Protein AF-A0A016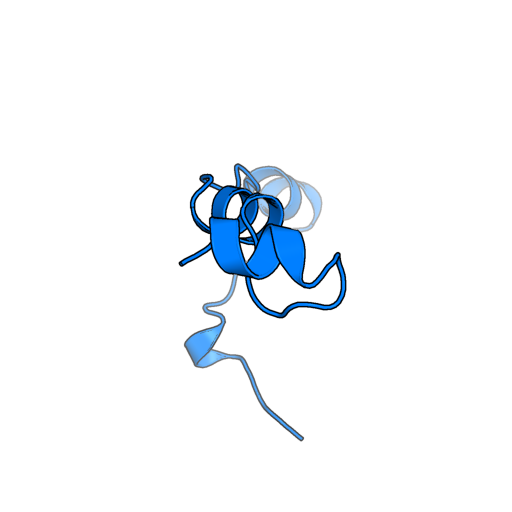ARD5-F1 (afdb_monomer_lite)

Organism: NCBI:txid1339314

Radius of gyration: 16.63 Å; chains: 1; bounding box: 40×30×32 Å

Structure (mmCIF, N/CA/C/O backbone):
data_AF-A0A016ARD5-F1
#
_entry.id   AF-A0A016ARD5-F1
#
loop_
_atom_site.group_PDB
_atom_site.id
_atom_site.type_symbol
_atom_site.label_atom_id
_atom_site.label_alt_id
_atom_site.label_comp_id
_atom_site.label_asym_id
_atom_site.label_entity_id
_atom_site.label_seq_id
_atom_site.pdbx_PDB_ins_code
_atom_site.Cartn_x
_atom_site.Cartn_y
_atom_site.Cartn_z
_atom_site.occupancy
_atom_site.B_iso_or_equiv
_atom_site.auth_seq_id
_atom_site.auth_comp_id
_atom_site.auth_asym_id
_atom_site.auth_atom_id
_atom_site.pdbx_PDB_model_num
ATOM 1 N N . MET A 1 1 ? 19.746 0.803 -8.394 1.00 63.19 1 MET A N 1
ATOM 2 C CA . MET A 1 1 ? 18.973 -0.459 -8.489 1.00 63.19 1 MET A CA 1
ATOM 3 C C . MET A 1 1 ? 17.738 -0.343 -9.380 1.00 63.19 1 MET A C 1
ATOM 5 O O . MET A 1 1 ? 17.661 -1.108 -10.325 1.00 63.19 1 MET A O 1
ATOM 9 N N . ALA A 1 2 ? 16.807 0.594 -9.154 1.00 75.31 2 ALA A N 1
ATOM 10 C CA . ALA A 1 2 ? 15.563 0.672 -9.941 1.00 75.31 2 ALA A CA 1
ATOM 11 C C . ALA A 1 2 ? 15.761 0.963 -11.446 1.00 75.31 2 ALA A C 1
ATOM 13 O O . ALA A 1 2 ? 15.101 0.347 -12.272 1.00 75.31 2 ALA A O 1
ATOM 14 N N . VAL A 1 3 ? 16.748 1.798 -11.793 1.00 79.31 3 VAL A N 1
ATOM 15 C CA . VAL A 1 3 ? 17.105 2.130 -13.188 1.00 79.31 3 VAL A CA 1
ATOM 16 C C . VAL A 1 3 ? 17.578 0.908 -13.984 1.00 79.31 3 VAL A C 1
ATOM 18 O O . VAL A 1 3 ? 17.304 0.789 -15.170 1.00 79.31 3 VAL A O 1
ATOM 21 N N . PHE A 1 4 ? 18.244 -0.049 -13.329 1.00 81.56 4 PHE A N 1
ATOM 22 C CA . PHE A 1 4 ? 18.638 -1.303 -13.980 1.00 81.56 4 PHE A CA 1
ATOM 23 C C . PHE A 1 4 ? 17.414 -2.173 -14.309 1.00 81.56 4 PHE A C 1
ATOM 25 O O . PHE A 1 4 ? 17.374 -2.827 -15.347 1.00 81.56 4 PHE A O 1
ATOM 32 N N . GLY A 1 5 ? 16.392 -2.134 -13.450 1.00 81.56 5 GLY A N 1
ATOM 33 C CA . GLY A 1 5 ? 15.100 -2.770 -13.699 1.00 81.56 5 GLY A CA 1
ATOM 34 C C . GLY A 1 5 ? 14.305 -2.117 -14.830 1.00 81.56 5 GLY A C 1
ATOM 35 O O . GLY A 1 5 ? 13.586 -2.818 -15.534 1.00 81.56 5 GLY A O 1
ATOM 36 N N . ASP A 1 6 ? 14.478 -0.813 -15.073 1.00 85.56 6 ASP A N 1
ATOM 37 C CA . ASP A 1 6 ? 13.850 -0.136 -16.218 1.00 85.56 6 ASP A CA 1
ATOM 38 C C . ASP A 1 6 ? 14.359 -0.703 -17.557 1.00 85.56 6 ASP A C 1
ATOM 40 O O . ASP A 1 6 ? 13.579 -0.873 -18.492 1.00 85.56 6 ASP A O 1
ATOM 44 N N . CYS A 1 7 ? 15.642 -1.082 -17.633 1.00 86.00 7 CYS A N 1
ATOM 45 C CA . CYS A 1 7 ? 16.234 -1.695 -18.829 1.00 86.00 7 CYS A CA 1
ATOM 46 C C . CYS A 1 7 ? 15.735 -3.124 -19.097 1.00 86.00 7 CYS A C 1
ATOM 48 O O . CYS A 1 7 ? 15.761 -3.584 -20.235 1.00 86.00 7 CYS A O 1
ATOM 50 N N . LEU A 1 8 ? 15.296 -3.836 -18.056 1.00 84.19 8 LEU A N 1
ATOM 51 C CA . LEU A 1 8 ? 14.823 -5.221 -18.137 1.00 84.19 8 LEU A CA 1
ATOM 52 C C . LEU A 1 8 ? 13.300 -5.314 -18.417 1.00 84.19 8 LEU A C 1
ATOM 54 O O . LEU A 1 8 ? 12.756 -6.415 -18.514 1.00 84.19 8 LEU A O 1
ATOM 58 N N . GLY A 1 9 ? 12.613 -4.173 -18.576 1.00 78.38 9 GLY A N 1
ATOM 59 C CA . GLY A 1 9 ? 11.203 -4.077 -18.977 1.00 78.38 9 GLY A CA 1
ATOM 60 C C . GLY A 1 9 ? 10.184 -4.114 -17.825 1.00 78.38 9 GLY A C 1
ATOM 61 O O . GLY A 1 9 ? 10.530 -4.168 -16.644 1.00 78.38 9 GLY A O 1
ATOM 62 N N . GLU A 1 10 ? 8.885 -4.078 -18.154 1.00 78.00 10 GLU A N 1
ATOM 63 C CA . GLU A 1 10 ? 7.786 -3.958 -17.169 1.00 78.00 10 GLU A CA 1
ATOM 64 C C . GLU A 1 10 ? 7.588 -5.190 -16.267 1.00 78.00 10 GLU A C 1
ATOM 66 O O . GLU A 1 10 ? 7.093 -5.075 -15.137 1.00 78.00 10 GLU A O 1
ATOM 71 N N . ASN A 1 11 ? 8.018 -6.363 -16.733 1.00 82.69 11 ASN A N 1
ATOM 72 C CA . ASN A 1 11 ? 7.883 -7.632 -16.009 1.00 82.69 11 ASN A CA 1
ATOM 73 C C . ASN A 1 11 ? 8.879 -7.776 -14.851 1.00 82.69 11 ASN A C 1
ATOM 75 O O . ASN A 1 11 ? 8.829 -8.740 -14.091 1.00 82.69 11 ASN A O 1
ATOM 79 N N . THR A 1 12 ? 9.779 -6.813 -14.684 1.00 87.44 12 THR A N 1
ATOM 80 C CA . THR A 1 12 ? 10.794 -6.840 -13.635 1.00 87.44 12 THR A CA 1
ATOM 81 C C . THR A 1 12 ? 10.167 -6.582 -12.271 1.00 87.44 12 THR A C 1
ATOM 83 O O . THR A 1 12 ? 9.336 -5.680 -12.142 1.00 87.44 12 THR A O 1
ATOM 86 N N . PRO A 1 13 ? 10.531 -7.332 -11.218 1.00 84.94 13 PRO A N 1
ATOM 87 C CA . PRO A 1 13 ? 9.922 -7.156 -9.899 1.00 84.94 13 PRO A CA 1
ATOM 88 C C . PRO A 1 13 ? 10.068 -5.731 -9.354 1.00 84.94 13 PRO A C 1
ATOM 90 O O . PRO A 1 13 ? 9.142 -5.208 -8.738 1.00 84.94 13 PRO A O 1
ATOM 93 N N . ILE A 1 14 ? 11.201 -5.083 -9.636 1.00 90.88 14 ILE A N 1
ATOM 94 C CA . ILE A 1 14 ? 11.504 -3.714 -9.224 1.00 90.88 14 ILE A CA 1
ATOM 95 C C . ILE A 1 14 ? 12.008 -2.926 -10.425 1.00 90.88 14 ILE A C 1
ATOM 97 O O . ILE A 1 14 ? 12.997 -3.295 -11.048 1.00 90.88 14 ILE A O 1
ATOM 101 N N . ASN A 1 15 ? 11.353 -1.800 -10.676 1.00 93.25 15 ASN A N 1
ATOM 102 C CA . ASN A 1 15 ? 11.767 -0.765 -11.612 1.00 93.25 15 ASN A CA 1
ATOM 103 C C . ASN A 1 15 ? 11.425 0.607 -11.006 1.00 93.25 15 ASN A C 1
ATOM 105 O O . ASN A 1 15 ? 10.853 0.678 -9.909 1.00 93.25 15 ASN A O 1
ATOM 109 N N . SER A 1 16 ? 11.776 1.702 -11.671 1.00 90.62 16 SER A N 1
ATOM 110 C CA . SER A 1 16 ? 11.603 3.051 -11.117 1.00 90.62 16 SER A CA 1
ATOM 111 C C . SER A 1 16 ? 10.135 3.401 -10.871 1.00 90.62 16 SER A C 1
ATOM 113 O O . SER A 1 16 ? 9.809 4.021 -9.857 1.00 90.62 16 SER A O 1
ATOM 115 N N . LEU A 1 17 ? 9.222 2.941 -11.733 1.00 89.12 17 LEU A N 1
ATOM 116 C CA . LEU A 1 17 ? 7.782 3.138 -11.552 1.00 89.12 17 LEU A CA 1
ATOM 117 C C . LEU A 1 17 ? 7.247 2.379 -10.329 1.00 89.12 17 LEU A C 1
ATOM 119 O O . LEU A 1 17 ? 6.494 2.948 -9.537 1.00 89.12 17 LEU A O 1
ATOM 123 N N . LYS A 1 18 ? 7.626 1.106 -10.165 1.00 89.75 18 LYS A N 1
ATOM 124 C CA . LYS A 1 18 ? 7.221 0.267 -9.025 1.00 89.75 18 LYS A CA 1
ATOM 125 C C . LYS A 1 18 ? 7.790 0.814 -7.719 1.00 89.75 18 LYS A C 1
ATOM 127 O O . LYS A 1 18 ? 7.048 0.938 -6.750 1.00 89.75 18 LYS A O 1
ATOM 132 N N . LEU 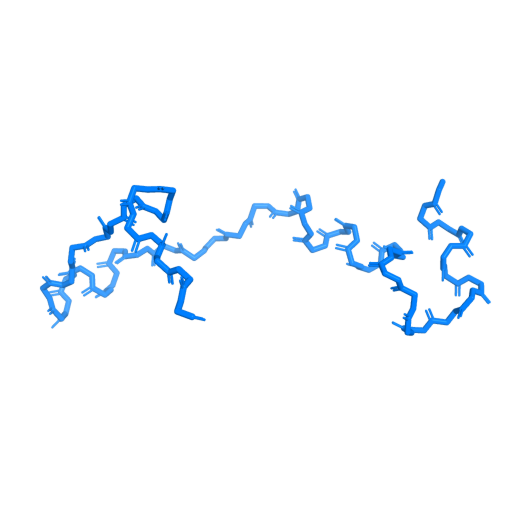A 1 19 ? 9.055 1.238 -7.719 1.00 90.38 19 LEU A N 1
ATOM 133 C CA . LEU A 1 19 ? 9.679 1.870 -6.557 1.00 90.38 19 LEU A CA 1
ATOM 134 C C . LEU A 1 19 ? 8.940 3.150 -6.160 1.00 90.38 19 LEU A C 1
ATOM 136 O O . LEU A 1 19 ? 8.562 3.292 -5.002 1.00 90.38 19 LEU A O 1
ATOM 140 N N . ARG A 1 20 ? 8.651 4.034 -7.126 1.00 89.31 20 ARG A N 1
ATOM 141 C CA . ARG A 1 20 ? 7.892 5.266 -6.874 1.00 89.31 20 ARG A CA 1
ATOM 142 C C . ARG A 1 20 ? 6.532 4.981 -6.245 1.00 89.31 20 ARG A C 1
ATOM 144 O O . ARG A 1 20 ? 6.133 5.716 -5.356 1.00 89.31 20 ARG A O 1
ATOM 151 N N . LYS A 1 21 ? 5.823 3.935 -6.684 1.00 86.94 21 LYS A N 1
ATOM 152 C CA . LYS A 1 21 ? 4.527 3.543 -6.099 1.00 86.94 21 LYS A CA 1
ATOM 153 C C . LYS A 1 21 ? 4.652 3.077 -4.647 1.00 86.94 21 LYS A C 1
ATOM 155 O O . LYS A 1 21 ? 3.796 3.428 -3.849 1.00 86.94 21 LYS A O 1
ATOM 160 N N . ILE A 1 22 ? 5.695 2.312 -4.317 1.00 88.12 22 ILE A N 1
ATOM 161 C CA . ILE A 1 22 ? 5.934 1.801 -2.956 1.00 88.12 22 ILE A CA 1
ATOM 162 C C . ILE A 1 22 ? 6.303 2.937 -1.999 1.00 88.12 22 ILE A C 1
ATOM 164 O O . ILE A 1 22 ? 5.827 2.971 -0.871 1.00 88.12 22 ILE A O 1
ATOM 168 N N . THR A 1 23 ? 7.162 3.861 -2.437 1.00 88.38 23 THR A N 1
ATOM 169 C CA . THR A 1 23 ? 7.645 4.954 -1.579 1.00 88.38 23 THR A CA 1
ATOM 170 C C . THR A 1 23 ? 6.656 6.105 -1.464 1.00 88.38 23 THR A C 1
ATOM 172 O O . THR A 1 23 ? 6.817 6.962 -0.599 1.00 88.38 23 THR A O 1
ATOM 175 N N . HIS A 1 24 ? 5.665 6.182 -2.354 1.00 85.94 24 HIS A N 1
ATOM 176 C CA . HIS A 1 24 ? 4.640 7.205 -2.249 1.00 85.94 24 HIS A CA 1
ATOM 177 C C . HIS A 1 24 ? 3.704 6.868 -1.094 1.00 85.94 24 HIS A C 1
ATOM 179 O O . HIS A 1 24 ? 3.204 5.748 -1.002 1.00 85.94 24 HIS A O 1
ATOM 185 N N . SER A 1 25 ? 3.418 7.858 -0.248 1.00 73.81 25 SER A N 1
ATOM 186 C CA . SER A 1 25 ? 2.335 7.731 0.719 1.00 73.81 25 SER A CA 1
ATOM 187 C C . SER A 1 25 ? 1.046 7.477 -0.057 1.00 73.81 25 SER A C 1
ATOM 189 O O . SER A 1 25 ? 0.613 8.305 -0.868 1.00 73.81 25 SER A O 1
ATOM 191 N N . LEU A 1 26 ? 0.491 6.283 0.119 1.00 65.44 26 LEU A N 1
ATOM 192 C CA . LEU A 1 26 ? -0.804 5.925 -0.420 1.00 65.44 26 LEU A CA 1
ATOM 193 C C . LEU A 1 26 ? -1.840 6.640 0.446 1.00 65.44 26 LEU A C 1
ATOM 195 O O . LEU A 1 26 ? -2.144 6.208 1.553 1.00 65.44 26 LEU A O 1
ATOM 199 N N . THR A 1 27 ? -2.385 7.744 -0.055 1.00 64.62 27 THR A N 1
ATOM 200 C CA . THR A 1 27 ? -3.468 8.524 0.567 1.00 64.62 27 THR A CA 1
ATOM 201 C C . THR A 1 27 ? -4.816 7.793 0.529 1.00 64.62 27 THR A C 1
ATOM 203 O O . THR A 1 27 ? -5.869 8.411 0.373 1.00 64.62 27 THR A O 1
ATOM 206 N N . PHE A 1 28 ? -4.822 6.466 0.667 1.00 69.56 28 PHE A N 1
ATOM 207 C CA . PHE A 1 28 ? -6.061 5.728 0.863 1.00 69.56 28 PHE A CA 1
ATOM 208 C C . PHE A 1 28 ? -6.496 5.903 2.314 1.00 69.56 28 PHE A C 1
ATOM 210 O O . PHE A 1 28 ? -6.109 5.156 3.209 1.00 69.56 28 PHE A O 1
ATOM 217 N N . SER A 1 29 ? -7.282 6.955 2.538 1.00 77.50 29 SER A N 1
ATOM 218 C CA . SER A 1 29 ? -7.990 7.155 3.793 1.00 77.50 29 SER A CA 1
ATOM 219 C C . SER A 1 29 ? -9.132 6.146 3.894 1.00 77.50 29 SER A C 1
ATOM 221 O O . SER A 1 29 ? -10.015 6.084 3.035 1.00 77.50 29 SER A O 1
ATOM 223 N N . ASN A 1 30 ? -9.134 5.383 4.984 1.00 86.12 30 ASN A N 1
ATOM 224 C CA . ASN A 1 30 ? -10.213 4.457 5.311 1.00 86.12 30 ASN A CA 1
ATOM 225 C C . ASN A 1 30 ? -11.455 5.175 5.874 1.00 86.12 30 ASN A C 1
ATOM 227 O O . ASN A 1 30 ? -12.491 4.538 6.058 1.00 86.12 30 ASN A O 1
ATOM 231 N N . GLU A 1 31 ? -11.396 6.493 6.104 1.00 87.94 31 GLU A N 1
ATOM 232 C CA . GLU A 1 31 ? -12.455 7.281 6.755 1.00 87.94 31 GLU A CA 1
ATOM 233 C C . GLU A 1 31 ? -13.816 7.138 6.072 1.00 87.94 31 GLU A C 1
ATOM 235 O O . GLU A 1 31 ? -14.835 6.981 6.743 1.00 87.94 31 GLU A O 1
ATOM 240 N N . LYS A 1 32 ? -13.854 7.146 4.733 1.00 90.19 32 LYS A N 1
ATOM 241 C CA . LYS A 1 32 ? -15.115 7.006 3.993 1.00 90.19 32 LYS A CA 1
ATOM 242 C C . LYS A 1 32 ? -15.747 5.630 4.210 1.00 90.19 32 LYS A C 1
ATOM 244 O O . LYS A 1 32 ? -16.947 5.540 4.436 1.00 90.19 32 LYS A O 1
ATOM 249 N N . ALA A 1 33 ? -14.950 4.564 4.176 1.00 90.12 33 ALA A N 1
ATOM 250 C CA . ALA A 1 33 ? -15.443 3.20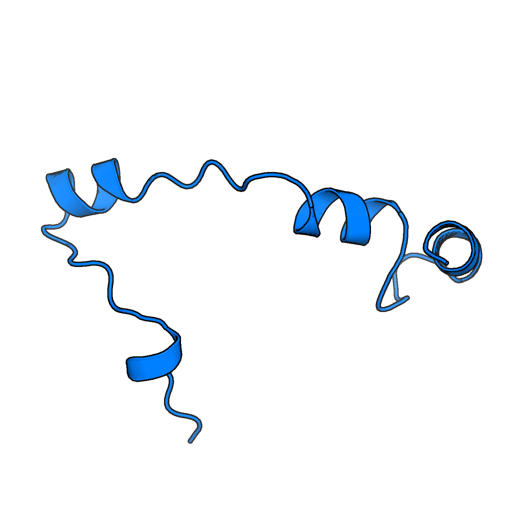8 4.401 1.00 90.12 33 ALA A CA 1
ATOM 251 C C . ALA A 1 33 ? -15.874 2.994 5.863 1.00 90.12 33 ALA A C 1
ATOM 253 O O . ALA A 1 33 ? -16.891 2.350 6.113 1.00 90.12 33 ALA A O 1
ATOM 254 N N . MET A 1 34 ? -15.169 3.599 6.824 1.00 93.62 34 MET A N 1
ATOM 255 C CA . MET A 1 34 ? -15.579 3.603 8.233 1.00 93.62 34 MET A CA 1
ATOM 256 C C . MET A 1 34 ? -16.922 4.318 8.432 1.00 93.62 34 MET A C 1
ATOM 258 O O . MET A 1 34 ? -17.795 3.800 9.123 1.00 93.62 34 MET A O 1
ATOM 262 N N . ARG A 1 35 ? -17.100 5.489 7.804 1.00 95.12 35 ARG A N 1
ATOM 263 C CA . ARG A 1 35 ? -18.311 6.312 7.925 1.00 95.12 35 ARG A CA 1
ATOM 264 C C . ARG A 1 35 ? -19.535 5.668 7.280 1.00 95.12 35 ARG A C 1
ATOM 266 O O . ARG A 1 35 ? -20.594 5.653 7.893 1.00 95.12 35 ARG A O 1
ATOM 273 N N . GLU A 1 36 ? -19.394 5.185 6.049 1.00 96.06 36 GLU A N 1
ATOM 274 C CA . GLU A 1 36 ? -20.537 4.752 5.234 1.00 96.06 36 GLU A CA 1
ATOM 275 C C . GLU A 1 36 ? -20.883 3.273 5.435 1.00 96.06 36 GLU A C 1
ATOM 277 O O . GLU A 1 36 ? -22.046 2.892 5.358 1.00 96.06 36 GLU A O 1
ATOM 282 N N . LEU A 1 37 ? -19.883 2.424 5.693 1.00 94.50 37 LEU A N 1
ATOM 283 C CA . LEU A 1 37 ? -20.066 0.969 5.776 1.00 94.50 37 LEU A CA 1
ATOM 284 C C . LEU A 1 37 ? -19.927 0.436 7.207 1.00 94.50 37 LEU A C 1
ATOM 286 O O . LEU A 1 37 ? -20.045 -0.768 7.421 1.00 94.50 37 LEU A O 1
ATOM 290 N N . GLY A 1 38 ? -19.618 1.300 8.183 1.00 92.56 38 GLY A N 1
ATOM 291 C CA . GLY A 1 38 ? -19.280 0.877 9.546 1.00 92.56 38 GLY A CA 1
ATOM 292 C C . GLY A 1 38 ? -18.034 -0.013 9.600 1.00 92.56 38 GLY A C 1
ATOM 293 O O . GLY A 1 38 ? -17.848 -0.768 10.557 1.00 92.56 38 GLY A O 1
ATOM 294 N N . TRP A 1 39 ? -17.199 0.030 8.555 1.00 91.44 39 TRP A N 1
ATOM 295 C CA . TRP A 1 39 ? -16.047 -0.848 8.427 1.00 91.44 39 TRP A CA 1
ATOM 296 C C . TRP A 1 39 ? -15.008 -0.528 9.502 1.00 91.44 39 TRP A C 1
ATOM 298 O O . TRP A 1 39 ? -14.669 0.633 9.721 1.00 91.44 39 TRP A O 1
ATOM 308 N N . LYS A 1 40 ? -14.484 -1.559 10.170 1.00 89.81 40 LYS A N 1
ATOM 309 C CA . LYS A 1 40 ? -13.403 -1.427 11.149 1.00 89.81 40 LYS A CA 1
ATOM 310 C C . LYS A 1 40 ? -12.109 -1.940 10.518 1.00 89.81 40 LYS A C 1
ATOM 312 O O . LYS A 1 40 ? -12.034 -3.137 10.238 1.00 89.81 40 LYS A O 1
ATOM 31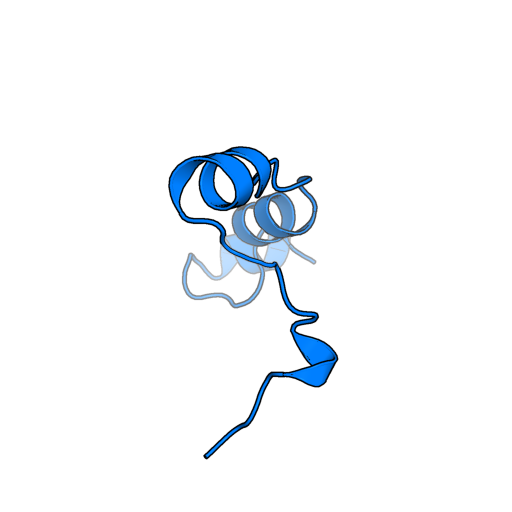7 N N . PRO A 1 41 ? -11.110 -1.076 10.266 1.00 86.19 41 PRO A N 1
ATOM 318 C CA . PRO A 1 41 ? -9.840 -1.526 9.719 1.00 86.19 41 PRO A CA 1
ATOM 319 C C . PRO A 1 41 ? -9.177 -2.490 10.707 1.00 86.19 41 PRO A C 1
ATOM 321 O O . PRO A 1 41 ? -9.059 -2.188 11.894 1.00 86.19 41 PRO A O 1
ATOM 324 N N . MET A 1 42 ? -8.767 -3.654 10.212 1.00 87.94 42 MET A N 1
ATOM 325 C CA . MET A 1 42 ? -8.062 -4.668 10.993 1.00 87.94 42 MET A CA 1
ATOM 326 C C . MET A 1 42 ? -6.583 -4.656 10.623 1.00 87.94 42 MET A C 1
ATOM 328 O O . MET A 1 42 ? -6.229 -4.434 9.462 1.00 87.94 42 MET A O 1
ATOM 332 N N . ASN A 1 43 ? -5.713 -4.894 11.604 1.00 85.38 43 ASN A N 1
ATOM 333 C CA . ASN A 1 43 ? -4.285 -5.016 11.350 1.00 85.38 43 ASN A CA 1
ATOM 334 C C . ASN A 1 43 ? -4.040 -6.239 10.456 1.00 85.38 43 ASN A C 1
ATOM 336 O O . ASN A 1 43 ? -4.363 -7.366 10.835 1.00 85.38 43 ASN A O 1
ATOM 340 N N . VAL A 1 44 ? -3.474 -6.013 9.269 1.00 82.94 44 VAL A N 1
ATOM 341 C CA . VAL A 1 44 ? -3.223 -7.073 8.284 1.00 82.94 44 VAL A CA 1
ATOM 342 C C . VAL A 1 44 ? -2.301 -8.147 8.857 1.00 82.94 44 VAL A C 1
ATOM 344 O O . VAL A 1 44 ? -2.569 -9.323 8.663 1.00 82.94 44 VAL A O 1
ATOM 347 N N . LEU A 1 45 ? -1.268 -7.778 9.620 1.00 86.12 45 LEU A N 1
ATOM 348 C CA . LEU A 1 45 ? -0.332 -8.753 10.194 1.00 86.12 45 LEU A CA 1
ATOM 349 C C . LEU A 1 45 ? -0.99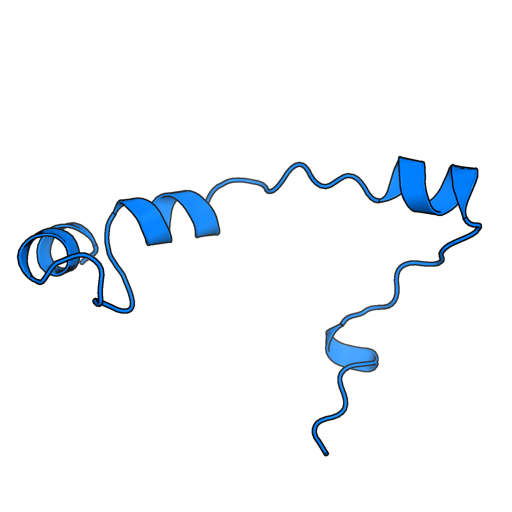7 -9.675 11.222 1.00 86.12 45 LEU A C 1
ATOM 351 O O . LEU A 1 45 ? -0.574 -10.812 11.386 1.00 86.12 45 LEU A O 1
ATOM 355 N N . GLU A 1 46 ? -2.033 -9.188 11.902 1.00 88.69 46 GLU A N 1
ATOM 356 C CA . GLU A 1 46 ? -2.761 -9.957 12.915 1.00 88.69 46 GLU A CA 1
ATOM 357 C C . GLU A 1 46 ? -3.865 -10.831 12.307 1.00 88.69 46 GLU A C 1
ATOM 359 O O . GLU A 1 46 ? -4.250 -11.831 12.904 1.00 88.69 46 GLU A O 1
ATOM 364 N N . ASN A 1 47 ? -4.390 -10.459 11.134 1.00 87.12 47 ASN A N 1
ATOM 365 C CA . ASN A 1 47 ? -5.605 -11.056 10.567 1.00 87.12 47 ASN A CA 1
ATOM 366 C C . ASN A 1 47 ? -5.382 -11.770 9.223 1.00 87.12 47 ASN A C 1
ATOM 368 O O . ASN A 1 47 ? -6.324 -12.335 8.671 1.00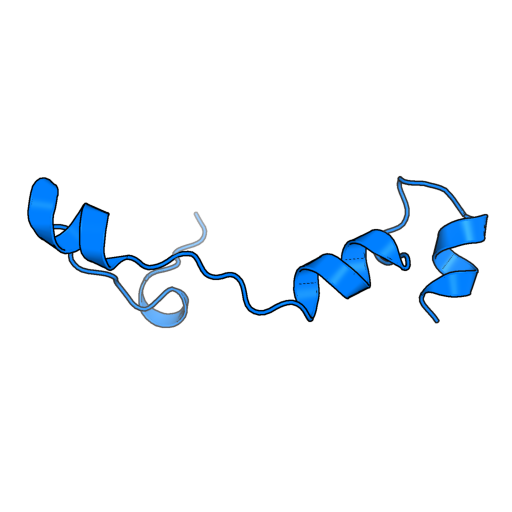 87.12 47 ASN A O 1
ATOM 372 N N . PHE A 1 48 ? -4.168 -11.747 8.670 1.00 88.31 48 PHE A N 1
ATOM 373 C CA . PHE A 1 48 ? -3.849 -12.433 7.419 1.00 88.31 48 PHE A CA 1
ATOM 374 C C . PHE A 1 48 ? -3.611 -13.930 7.665 1.00 88.31 48 PHE A C 1
ATOM 376 O O . PHE A 1 48 ? -2.589 -14.315 8.232 1.00 88.31 48 PHE A O 1
ATOM 383 N N . GLN A 1 49 ? -4.553 -14.771 7.230 1.00 85.88 49 GLN A N 1
ATOM 384 C CA . GLN A 1 49 ? -4.416 -16.231 7.215 1.00 85.88 49 GLN A CA 1
ATOM 385 C C . GLN A 1 49 ? -4.139 -16.714 5.787 1.00 85.88 49 GLN A C 1
ATOM 387 O O . GLN A 1 49 ? -4.809 -16.286 4.848 1.00 85.88 49 GLN A O 1
ATOM 392 N N . ILE A 1 50 ? -3.136 -17.580 5.629 1.00 82.38 50 ILE A N 1
ATOM 393 C CA . ILE A 1 50 ? -2.841 -18.273 4.370 1.00 82.38 50 ILE A CA 1
ATOM 394 C C . ILE A 1 50 ? -3.426 -19.682 4.508 1.00 82.38 50 ILE A C 1
ATOM 396 O O . ILE A 1 50 ? -2.968 -20.430 5.373 1.00 82.38 50 ILE A O 1
ATOM 400 N N . GLU A 1 51 ? -4.444 -19.999 3.706 1.00 69.31 51 GLU A N 1
ATOM 401 C CA . GLU A 1 51 ? -4.948 -21.370 3.495 1.00 69.31 51 GLU A CA 1
ATOM 402 C C . GLU A 1 51 ? -4.110 -22.121 2.453 1.00 69.31 51 GLU A C 1
ATOM 404 O O . GLU A 1 51 ? -3.648 -21.476 1.479 1.00 69.31 51 GLU A O 1
#

pLDDT: mean 84.7, std 7.75, range [63.19, 96.06]

Foldseek 3Di:
DQCVQVVVDDPRPHHPVVVCVVPDDPPPDCVVVCVPVVDDDDDCVVPPDDD

Sequence (51 aa):
MAVFGDCLGENTPINSLKLRKITHSLTFSNEKAMRELGWKPMNVLENFQIE

Secondary structure (DSSP, 8-state):
-HHHHHHT-TTSSS-HHHHHHHHS-----THHHHHHH------HHHH----